Protein AF-A0A2Z6MV33-F1 (afdb_monomer_lite)

Radius of gyration: 17.67 Å; chains: 1; bounding box: 41×34×66 Å

Secondary structure (DSSP, 8-state):
----------PPPEEEEEEE---HHHHHHHHHHHHS-TTTEEEEEEEE---SSS-HHHHHHHHHHHHHHTT-TT-EEEE--S--B-TTSPBPTT---S--GGGS-SS---SEEEE---TT---

InterPro domains:
  IPR001910 Inosine/uridine-preferring nucleoside hydrolase domain [PF01156] (16-83)
  IPR036452 Ribonucleoside hydrolase-like [G3DSA:3.90.245.10] (5-121)
  IPR036452 Ribonucleoside hydrolase-like [SSF53590] (13-93)

Organism: Trifolium subterraneum (NCBI:txid3900)

Structure (mmCIF, N/CA/C/O backbone):
data_AF-A0A2Z6MV33-F1
#
_entry.id   AF-A0A2Z6MV33-F1
#
loop_
_atom_site.group_PDB
_atom_site.id
_atom_site.type_symbol
_atom_site.label_atom_id
_atom_site.label_alt_id
_atom_site.label_comp_id
_atom_site.label_asym_id
_atom_site.label_entity_id
_atom_site.label_seq_id
_atom_site.pdbx_PDB_ins_code
_atom_site.Cartn_x
_atom_site.Cartn_y
_atom_site.Cartn_z
_atom_site.occupancy
_atom_site.B_iso_or_equiv
_atom_site.auth_seq_id
_atom_site.auth_comp_id
_atom_site.auth_asym_id
_atom_site.auth_atom_id
_atom_site.pdbx_PDB_model_num
ATOM 1 N N . ILE A 1 1 ? -18.953 24.346 41.418 1.00 45.28 1 ILE A N 1
ATOM 2 C CA . ILE A 1 1 ? -18.436 23.346 40.454 1.00 45.28 1 ILE A CA 1
ATOM 3 C C . ILE A 1 1 ? -19.140 23.638 39.135 1.00 45.28 1 ILE A C 1
ATOM 5 O O . ILE A 1 1 ? -20.338 23.411 39.050 1.00 45.28 1 ILE A O 1
ATOM 9 N N . PHE A 1 2 ? -18.466 24.305 38.195 1.00 45.34 2 PHE A N 1
ATOM 10 C CA . PHE A 1 2 ? -19.064 24.703 36.915 1.00 45.34 2 PHE A CA 1
ATOM 11 C C . PHE A 1 2 ? -19.125 23.491 35.979 1.00 45.34 2 PHE A C 1
ATOM 13 O O . PHE A 1 2 ? -18.093 22.913 35.651 1.00 45.34 2 PHE A O 1
ATOM 20 N N . GLY A 1 3 ? -20.340 23.106 35.583 1.00 57.22 3 GLY A N 1
ATOM 21 C CA . GLY A 1 3 ? -20.595 22.093 34.566 1.00 57.22 3 GLY A CA 1
ATOM 22 C C . GLY A 1 3 ? -20.437 22.695 33.176 1.00 57.22 3 GLY A C 1
ATOM 23 O O . GLY A 1 3 ? -21.333 23.377 32.687 1.00 57.22 3 GLY A O 1
ATOM 24 N N . VAL A 1 4 ? -19.291 22.450 32.547 1.00 54.84 4 VAL A N 1
ATOM 25 C CA . VAL A 1 4 ? -19.104 22.686 31.113 1.00 54.84 4 VAL A CA 1
ATOM 26 C C . VAL A 1 4 ? -19.517 21.403 30.394 1.00 54.84 4 VAL A C 1
ATOM 28 O O . VAL A 1 4 ? -18.874 20.370 30.567 1.00 54.84 4 VAL A O 1
ATOM 31 N N . SER A 1 5 ? -20.596 21.449 29.606 1.00 60.69 5 SER A N 1
ATOM 32 C CA . SER A 1 5 ? -20.890 20.391 28.631 1.00 60.69 5 SER A CA 1
ATOM 33 C C . SER A 1 5 ? -19.919 20.538 27.466 1.00 60.69 5 SER A C 1
ATOM 35 O O . SER A 1 5 ? -20.097 21.398 26.604 1.00 60.69 5 SER A O 1
ATOM 37 N N . LEU A 1 6 ? -18.862 19.730 27.470 1.00 59.69 6 LEU A N 1
ATOM 38 C CA . LEU A 1 6 ? -17.984 19.585 26.318 1.00 59.69 6 LEU A CA 1
ATOM 39 C C . LEU A 1 6 ? -18.736 18.766 25.267 1.00 59.69 6 LEU A C 1
ATOM 41 O O . LEU A 1 6 ? -18.927 17.564 25.433 1.00 59.69 6 LEU A O 1
ATOM 45 N N . ASN A 1 7 ? -19.167 19.418 24.187 1.00 58.72 7 ASN A N 1
ATOM 46 C CA . ASN A 1 7 ? -19.541 18.715 22.965 1.00 58.72 7 ASN A CA 1
ATOM 47 C C . ASN A 1 7 ? -18.255 18.138 22.369 1.00 58.72 7 ASN A C 1
ATOM 49 O O . ASN A 1 7 ? -17.579 18.790 21.574 1.00 58.72 7 ASN A O 1
ATOM 53 N N . ILE A 1 8 ? -17.883 16.940 22.812 1.00 59.94 8 ILE A N 1
ATOM 54 C CA . ILE A 1 8 ? -16.828 16.163 22.173 1.00 59.94 8 ILE A CA 1
ATOM 55 C C . ILE A 1 8 ? -17.429 15.688 20.852 1.00 59.94 8 ILE A C 1
ATOM 57 O O . ILE A 1 8 ? -18.147 14.693 20.802 1.00 59.94 8 ILE A O 1
ATOM 61 N N . VAL A 1 9 ? -17.203 16.454 19.786 1.00 60.53 9 VAL A N 1
ATOM 62 C CA . VAL A 1 9 ? -17.389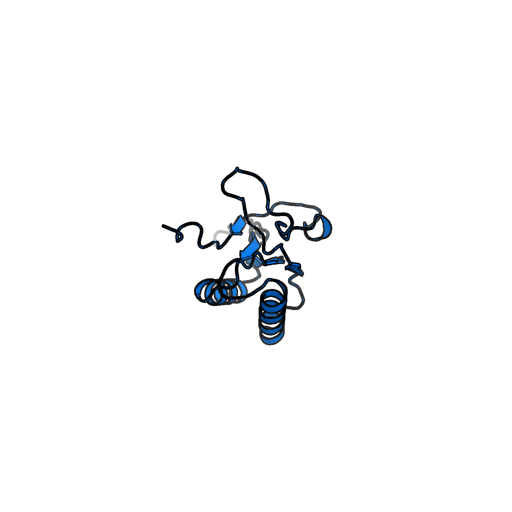 15.935 18.434 1.00 60.53 9 VAL A CA 1
ATOM 63 C C . VAL A 1 9 ? -16.290 14.902 18.257 1.00 60.53 9 VAL A C 1
ATOM 65 O O . VAL A 1 9 ? -15.120 15.255 18.129 1.00 60.53 9 VAL A O 1
ATOM 68 N N . GLU A 1 10 ? -16.657 13.628 18.328 1.00 61.75 10 GLU A N 1
ATOM 69 C CA . GLU A 1 10 ? -15.754 12.538 17.991 1.00 61.75 10 GLU A CA 1
ATOM 70 C C . GLU A 1 10 ? -15.416 12.679 16.500 1.00 61.75 10 GLU A C 1
ATOM 72 O O . GLU 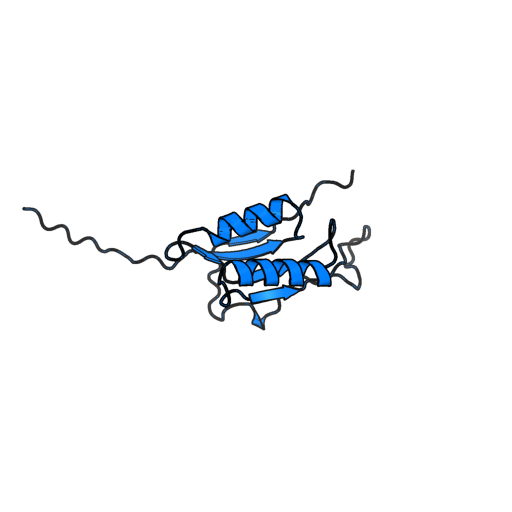A 1 10 ? -16.228 12.401 15.615 1.00 61.75 10 GLU A O 1
ATOM 77 N N . GLY A 1 11 ? -14.251 13.268 16.222 1.00 69.06 11 GLY A N 1
ATOM 78 C CA . GLY A 1 11 ? -13.778 13.488 14.865 1.00 69.06 11 GLY A CA 1
ATOM 79 C C . GLY A 1 11 ? -13.546 12.143 14.191 1.00 69.06 11 GLY A C 1
ATOM 80 O O . GLY A 1 11 ? -12.894 11.265 14.750 1.00 69.06 11 GLY A O 1
ATOM 81 N N . LYS A 1 12 ? -14.081 11.967 12.981 1.00 80.44 12 LYS A N 1
ATOM 82 C CA . LYS A 1 12 ? -13.788 10.780 12.175 1.00 80.44 12 LYS A CA 1
ATOM 83 C C . LYS A 1 12 ? -12.275 10.721 11.910 1.00 80.44 12 LYS A C 1
ATOM 85 O O . LYS A 1 12 ? -11.716 11.761 11.559 1.00 80.44 12 LYS A O 1
ATOM 90 N N . PRO A 1 13 ? -11.620 9.549 12.019 1.00 85.38 13 PRO A N 1
ATO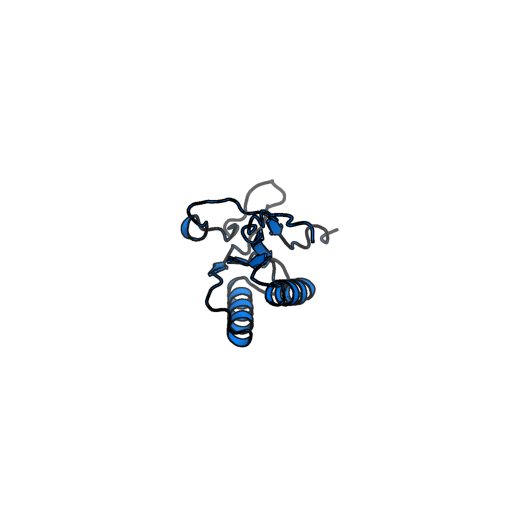M 91 C CA . PRO A 1 13 ? -10.188 9.442 11.772 1.00 85.38 13 PRO A CA 1
ATOM 92 C C . PRO A 1 13 ? -9.822 9.946 10.373 1.00 85.38 13 PRO A C 1
ATOM 94 O O . PRO A 1 13 ? -10.558 9.730 9.401 1.00 85.38 13 PRO A O 1
ATOM 97 N N . SER A 1 14 ? -8.659 10.583 10.276 1.00 87.62 14 SER A N 1
ATOM 98 C CA . SER A 1 14 ? -8.064 11.028 9.020 1.00 87.62 14 SER A CA 1
ATOM 99 C C . SER A 1 14 ? -7.715 9.813 8.176 1.00 87.62 14 SER A C 1
ATOM 101 O O . SER A 1 14 ? -6.904 8.975 8.570 1.00 87.62 14 SER A O 1
ATOM 103 N N . ARG A 1 15 ? -8.362 9.691 7.019 1.00 86.81 15 ARG A N 1
ATOM 104 C CA . ARG A 1 15 ? -8.202 8.541 6.127 1.00 86.81 15 ARG A CA 1
ATOM 105 C C . ARG A 1 15 ? -7.068 8.782 5.145 1.00 86.81 15 ARG A C 1
ATOM 107 O O . ARG A 1 15 ? -7.053 9.818 4.480 1.00 86.81 15 ARG A O 1
ATOM 114 N N . ILE A 1 16 ? -6.163 7.814 5.067 1.00 87.06 16 ILE A N 1
ATOM 115 C CA . ILE A 1 16 ? -4.937 7.863 4.274 1.00 87.06 16 ILE A CA 1
ATOM 116 C C . ILE A 1 16 ? -5.003 6.767 3.215 1.00 87.06 16 ILE A C 1
ATOM 118 O O . ILE A 1 16 ? -5.304 5.610 3.523 1.00 87.06 16 ILE A O 1
ATOM 122 N N . LEU A 1 17 ? -4.700 7.152 1.979 1.00 87.31 17 LEU A N 1
ATOM 123 C CA . LEU A 1 17 ? -4.306 6.245 0.910 1.00 87.31 17 LEU A CA 1
ATOM 124 C C . LEU A 1 17 ? -2.832 6.538 0.616 1.00 87.31 17 LEU A C 1
ATOM 126 O O . LEU A 1 17 ? -2.477 7.695 0.386 1.00 87.31 17 LEU A O 1
ATOM 130 N N . LEU A 1 18 ? -1.990 5.515 0.705 1.00 87.75 18 LEU A N 1
ATOM 131 C CA . LEU A 1 18 ? -0.560 5.616 0.422 1.00 87.75 18 LEU A CA 1
ATOM 132 C C . LEU A 1 18 ? -0.299 5.096 -0.990 1.00 87.75 18 LEU A C 1
ATOM 134 O O . LEU A 1 18 ? -0.781 4.018 -1.313 1.00 87.75 18 LEU A O 1
ATOM 138 N N . ASP A 1 19 ? 0.465 5.827 -1.789 1.00 85.75 19 ASP A N 1
ATOM 139 C CA . ASP A 1 19 ? 1.055 5.365 -3.046 1.00 85.75 19 ASP A CA 1
ATOM 140 C C . ASP A 1 19 ? 2.580 5.398 -2.890 1.00 85.75 19 ASP A C 1
ATOM 142 O O . ASP A 1 19 ? 3.095 6.408 -2.420 1.00 85.75 19 ASP A O 1
ATOM 146 N N . THR A 1 20 ? 3.272 4.301 -3.196 1.00 84.31 20 THR A N 1
ATOM 147 C CA . THR A 1 20 ? 4.683 4.074 -2.814 1.00 84.31 20 THR A CA 1
ATOM 148 C C . THR A 1 20 ? 5.425 3.235 -3.856 1.00 84.31 20 THR A C 1
ATOM 150 O O . THR A 1 20 ? 4.842 2.311 -4.435 1.00 84.31 20 THR A O 1
ATOM 153 N N . ASP A 1 21 ? 6.712 3.510 -4.072 1.00 81.25 21 ASP A N 1
ATOM 154 C CA . ASP A 1 21 ? 7.600 2.706 -4.927 1.00 81.25 21 ASP A CA 1
ATOM 155 C C . ASP A 1 21 ? 8.384 1.633 -4.142 1.00 81.25 21 ASP A C 1
ATOM 157 O O . ASP A 1 21 ? 8.997 0.748 -4.747 1.00 81.25 21 ASP A O 1
ATOM 161 N N . VAL A 1 22 ? 8.211 1.609 -2.813 1.00 84.69 22 VAL A N 1
ATOM 162 C CA . VAL A 1 22 ? 8.730 0.600 -1.871 1.00 84.69 22 VAL A CA 1
ATOM 163 C C . VAL A 1 22 ? 10.257 0.662 -1.748 1.00 84.69 22 VAL A C 1
ATOM 165 O O . VAL A 1 22 ? 10.930 -0.340 -1.488 1.00 84.69 22 VAL A O 1
ATOM 168 N N . ASP A 1 23 ? 10.808 1.866 -1.876 1.00 83.88 23 ASP A N 1
ATOM 169 C CA . ASP A 1 23 ? 12.198 2.146 -1.545 1.00 83.88 23 ASP A CA 1
ATOM 170 C C . ASP A 1 23 ? 12.465 2.091 -0.019 1.00 83.88 23 ASP A C 1
ATOM 172 O O . ASP A 1 23 ? 11.598 1.805 0.818 1.00 83.88 23 ASP A O 1
ATOM 176 N N . THR A 1 24 ? 13.729 2.256 0.382 1.00 82.69 24 THR A N 1
ATOM 177 C CA . THR A 1 24 ? 14.139 2.049 1.786 1.00 82.69 24 THR A CA 1
ATOM 178 C C . THR A 1 24 ? 13.434 3.003 2.754 1.00 82.69 24 THR A C 1
ATOM 180 O O . THR A 1 24 ? 13.076 2.606 3.865 1.00 82.69 24 THR A O 1
ATOM 183 N N . ASP A 1 25 ? 13.251 4.259 2.369 1.00 81.88 25 ASP A N 1
ATOM 184 C CA . ASP A 1 25 ? 12.566 5.280 3.157 1.00 81.88 25 ASP A CA 1
ATOM 185 C C . ASP A 1 25 ? 11.045 5.070 3.194 1.00 81.88 25 ASP A C 1
ATOM 187 O O . ASP A 1 25 ? 10.443 5.213 4.263 1.00 81.88 25 ASP A O 1
ATOM 191 N N . ASP A 1 26 ? 10.447 4.599 2.102 1.00 84.69 26 ASP A N 1
ATOM 192 C CA . ASP A 1 26 ? 9.042 4.187 2.030 1.00 84.69 26 ASP A CA 1
ATOM 193 C C . ASP A 1 26 ? 8.692 3.072 3.011 1.00 84.69 26 ASP A C 1
ATOM 195 O O . ASP A 1 26 ? 7.648 3.103 3.673 1.00 84.69 26 ASP A O 1
ATOM 199 N N . PHE A 1 27 ? 9.595 2.104 3.174 1.00 85.44 27 PHE A N 1
ATOM 200 C CA . PHE A 1 27 ? 9.424 1.041 4.157 1.00 85.44 27 PHE A CA 1
ATOM 201 C C . PHE A 1 27 ? 9.301 1.604 5.585 1.00 85.44 27 PHE A C 1
ATOM 203 O O . PHE A 1 27 ? 8.431 1.186 6.360 1.00 85.44 27 PHE A O 1
ATOM 210 N N . PHE A 1 28 ? 10.124 2.597 5.942 1.00 86.12 28 PHE A N 1
ATOM 211 C CA . PHE A 1 28 ? 10.032 3.266 7.243 1.00 86.12 28 PHE A CA 1
ATOM 212 C C . PHE A 1 28 ? 8.812 4.189 7.350 1.00 86.12 28 PHE A C 1
ATOM 214 O O . PHE A 1 28 ? 8.198 4.253 8.420 1.00 86.12 28 PHE A O 1
ATOM 221 N N . ALA A 1 29 ? 8.420 4.861 6.266 1.00 87.56 29 ALA A N 1
ATOM 222 C CA . ALA A 1 29 ? 7.206 5.671 6.221 1.00 87.56 29 ALA A CA 1
ATOM 223 C C . ALA A 1 29 ? 5.954 4.810 6.451 1.00 87.56 29 ALA A C 1
ATOM 225 O O . ALA A 1 29 ? 5.097 5.156 7.269 1.00 87.56 29 ALA A O 1
ATOM 226 N N . LEU A 1 30 ? 5.882 3.636 5.822 1.00 90.94 30 LEU A N 1
ATOM 227 C CA . LEU A 1 30 ? 4.808 2.677 6.045 1.00 90.94 30 LEU A CA 1
ATOM 228 C C . LEU A 1 30 ? 4.805 2.170 7.492 1.00 90.94 30 LEU A C 1
ATOM 230 O O . LEU A 1 30 ? 3.754 2.166 8.132 1.00 90.94 30 LEU A O 1
ATOM 234 N N . LEU A 1 31 ? 5.962 1.821 8.063 1.00 91.75 31 LEU A N 1
ATOM 235 C CA . LEU A 1 31 ? 6.055 1.455 9.482 1.00 91.75 31 LEU A CA 1
ATOM 236 C C . LEU A 1 31 ? 5.531 2.562 10.406 1.00 91.75 31 LEU A C 1
ATOM 238 O O . LEU A 1 31 ? 4.799 2.269 11.355 1.00 91.75 31 LEU A O 1
ATOM 242 N N . TYR A 1 32 ? 5.870 3.820 10.127 1.00 91.38 32 TYR A N 1
ATOM 243 C CA . TYR A 1 32 ? 5.366 4.965 10.880 1.00 91.38 32 TYR A CA 1
ATOM 244 C C . TYR A 1 32 ? 3.838 5.059 10.794 1.00 91.38 32 TYR A C 1
ATOM 246 O O . TYR A 1 32 ? 3.171 5.094 11.830 1.00 91.38 32 TYR A O 1
ATOM 254 N N . LEU A 1 33 ? 3.270 4.994 9.585 1.00 92.50 33 LEU A N 1
ATOM 255 C CA . LEU A 1 33 ? 1.820 5.021 9.364 1.00 92.50 33 LEU A CA 1
ATOM 256 C C . LEU A 1 33 ? 1.097 3.868 10.072 1.00 92.50 33 LEU A C 1
ATOM 258 O O . LEU A 1 33 ? 0.028 4.067 10.651 1.00 92.50 33 LEU A O 1
ATOM 262 N N . LEU A 1 34 ? 1.684 2.668 10.082 1.00 93.69 34 LEU A N 1
ATOM 263 C CA . LEU A 1 34 ? 1.121 1.496 10.760 1.00 93.69 34 LEU A CA 1
ATOM 264 C C . LEU A 1 34 ? 1.163 1.603 12.292 1.00 93.69 34 LEU A C 1
ATOM 266 O O . LEU A 1 34 ? 0.422 0.884 12.967 1.00 93.69 34 LEU A O 1
ATOM 270 N N . LYS A 1 35 ? 2.011 2.478 12.845 1.00 93.44 35 LYS A N 1
ATOM 271 C CA . LYS A 1 35 ? 2.133 2.731 14.289 1.00 93.44 35 LYS A CA 1
ATOM 272 C C . LYS A 1 35 ? 1.294 3.908 14.787 1.00 93.44 35 LYS A C 1
ATOM 274 O O . LYS A 1 35 ? 1.173 4.061 16.003 1.00 93.44 35 LYS A O 1
ATOM 279 N N . LEU A 1 36 ? 0.713 4.717 13.899 1.00 91.88 36 LEU A N 1
ATOM 280 C CA . LEU A 1 36 ? -0.155 5.828 14.293 1.00 91.88 36 LEU A CA 1
ATOM 281 C C . LEU A 1 36 ? -1.407 5.347 15.041 1.00 91.88 36 LEU A C 1
ATOM 283 O O . LEU A 1 36 ? -1.898 4.231 14.849 1.00 91.88 36 LEU A O 1
ATOM 287 N N . ASN A 1 37 ? -1.944 6.221 15.898 1.00 92.94 37 ASN A N 1
ATOM 288 C CA . ASN A 1 37 ? -3.174 5.948 16.632 1.00 92.94 37 ASN A CA 1
ATOM 289 C C . ASN A 1 37 ? -4.349 5.782 15.656 1.00 92.94 37 ASN A C 1
ATOM 291 O O . ASN A 1 37 ? -4.744 6.728 14.976 1.00 92.94 37 ASN A O 1
ATOM 295 N N . ARG A 1 38 ? -4.944 4.585 15.631 1.00 89.94 38 ARG A N 1
ATOM 296 C CA . ARG A 1 38 ? -6.017 4.223 14.691 1.00 89.94 38 ARG A CA 1
ATOM 297 C C . ARG A 1 38 ? -7.322 4.990 14.912 1.00 89.94 38 ARG A C 1
ATOM 299 O O . ARG A 1 38 ? -8.134 5.073 13.993 1.00 89.94 38 ARG A O 1
ATOM 306 N N . SER A 1 39 ? -7.518 5.557 16.103 1.00 90.12 39 SER A N 1
ATOM 307 C CA . SER A 1 39 ? -8.658 6.436 16.391 1.00 90.12 39 SER A CA 1
ATOM 308 C C . SER A 1 39 ? -8.507 7.822 15.756 1.00 90.12 39 SER A C 1
ATOM 310 O O . SER A 1 39 ? -9.499 8.521 15.583 1.00 90.12 39 SER A O 1
ATOM 312 N N . GLU A 1 40 ? -7.286 8.210 15.379 1.00 89.06 40 GLU A N 1
ATOM 313 C CA . GLU A 1 40 ? -6.971 9.509 14.772 1.00 89.06 40 GLU A CA 1
ATOM 314 C C . GLU A 1 40 ? -6.630 9.383 13.283 1.00 89.06 40 GLU A C 1
ATOM 316 O O . GLU A 1 40 ? -7.020 10.241 12.491 1.00 89.06 40 GLU A O 1
ATOM 321 N N . PHE A 1 41 ? -5.953 8.299 12.885 1.00 89.19 41 PHE A N 1
ATOM 322 C CA . PHE A 1 41 ? -5.494 8.054 11.518 1.00 89.19 41 PHE A CA 1
ATOM 323 C C . PHE A 1 41 ? -5.835 6.641 11.064 1.00 89.19 41 PHE A C 1
ATOM 325 O O . PHE A 1 41 ? -5.518 5.657 11.729 1.00 89.19 41 PHE A O 1
ATOM 332 N N . LYS A 1 42 ? -6.435 6.524 9.882 1.00 90.75 42 LYS A N 1
ATOM 333 C CA . LYS A 1 42 ? -6.787 5.241 9.284 1.00 90.75 42 LYS A CA 1
ATOM 334 C C . LYS A 1 42 ? -6.142 5.112 7.913 1.00 90.75 42 LYS A C 1
ATOM 336 O O . LYS A 1 42 ? -6.602 5.720 6.951 1.00 90.75 42 LYS A O 1
ATOM 341 N N . LEU A 1 43 ? -5.090 4.302 7.835 1.00 91.19 43 LEU A N 1
ATOM 342 C CA . LEU A 1 43 ? -4.564 3.823 6.560 1.00 91.19 43 LEU A CA 1
ATOM 343 C C . LEU A 1 43 ? -5.570 2.825 5.976 1.00 91.19 43 LEU A C 1
ATOM 345 O O . LEU A 1 43 ? -5.810 1.783 6.583 1.00 91.19 43 LEU A O 1
ATOM 349 N N . GLU A 1 44 ? -6.197 3.194 4.862 1.00 89.00 44 GLU A N 1
ATOM 350 C CA . GLU A 1 44 ? -7.259 2.418 4.201 1.00 89.00 44 GLU A CA 1
ATOM 351 C C . GLU A 1 44 ? -6.701 1.533 3.078 1.00 89.00 44 GLU A C 1
ATOM 353 O O . GLU A 1 44 ? -7.252 0.475 2.774 1.00 89.00 44 GLU A O 1
ATOM 358 N N . GLY A 1 45 ? -5.599 1.955 2.460 1.00 89.44 45 GLY A N 1
ATOM 359 C CA . GLY A 1 45 ? -4.981 1.213 1.375 1.00 89.44 45 GLY A CA 1
ATOM 360 C C . GLY A 1 45 ? -3.562 1.666 1.070 1.00 89.44 45 GLY A C 1
ATOM 361 O O . GLY A 1 45 ? -3.154 2.771 1.440 1.00 89.44 45 GLY A O 1
ATOM 362 N N . VAL A 1 46 ? -2.845 0.792 0.373 1.00 89.44 46 VAL A N 1
ATOM 363 C CA . VAL A 1 46 ? -1.520 1.035 -0.194 1.00 89.44 46 VAL A CA 1
ATOM 364 C C . VAL A 1 46 ? -1.582 0.702 -1.680 1.00 89.44 46 VAL A C 1
ATOM 366 O O . VAL A 1 46 ? -2.046 -0.375 -2.047 1.00 89.44 46 VAL A O 1
ATOM 369 N N . THR A 1 47 ? -1.134 1.597 -2.545 1.00 86.38 47 THR A N 1
ATOM 370 C CA . THR A 1 47 ? -0.872 1.315 -3.953 1.00 86.38 47 THR A CA 1
ATOM 371 C C . THR A 1 47 ? 0.628 1.305 -4.186 1.00 86.38 47 THR A C 1
ATOM 373 O O . THR A 1 47 ? 1.367 2.069 -3.577 1.00 86.38 47 THR A O 1
ATOM 376 N N . VAL A 1 48 ? 1.075 0.367 -5.012 1.00 84.50 48 VAL A N 1
ATOM 377 C CA . VAL A 1 48 ? 2.488 0.176 -5.322 1.00 84.50 48 VAL A CA 1
ATOM 378 C C . VAL A 1 48 ? 2.743 0.626 -6.749 1.00 84.50 48 VAL A C 1
ATOM 380 O O . VAL A 1 48 ? 2.144 0.072 -7.668 1.00 84.50 48 VAL A O 1
ATOM 383 N N . ASN A 1 49 ? 3.645 1.579 -6.946 1.00 77.31 49 ASN A N 1
ATOM 384 C CA . ASN A 1 49 ? 4.051 2.095 -8.254 1.00 77.31 49 ASN A CA 1
ATOM 385 C C . ASN A 1 49 ? 5.565 1.911 -8.489 1.00 77.31 49 ASN A C 1
ATOM 387 O O . ASN A 1 49 ? 6.232 2.782 -9.042 1.00 77.31 49 ASN A O 1
ATOM 391 N N . ALA A 1 50 ? 6.092 0.761 -8.056 1.00 64.56 50 ALA A N 1
ATOM 392 C CA . ALA A 1 50 ? 7.518 0.449 -8.040 1.00 64.56 50 ALA A CA 1
ATOM 393 C C . ALA A 1 50 ? 8.215 0.788 -9.370 1.00 64.56 50 ALA A C 1
ATOM 395 O O . ALA A 1 50 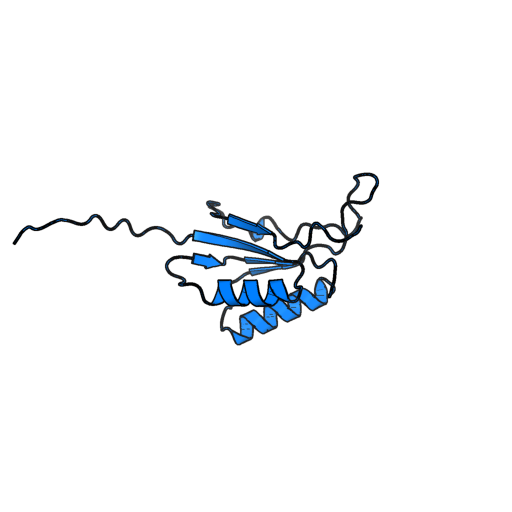? 7.937 0.186 -10.410 1.00 64.56 50 ALA A O 1
ATOM 396 N N . ASN A 1 51 ? 9.121 1.765 -9.317 1.00 65.06 51 ASN A N 1
ATOM 397 C CA . ASN A 1 51 ? 9.858 2.282 -10.472 1.00 65.06 51 ASN A CA 1
ATOM 398 C C . ASN A 1 51 ? 11.392 2.247 -10.270 1.00 65.06 51 ASN A C 1
ATOM 400 O O . ASN A 1 51 ? 12.139 2.736 -11.125 1.00 65.06 51 ASN A O 1
ATOM 404 N N . ALA A 1 52 ? 11.857 1.638 -9.170 1.00 67.19 52 ALA A N 1
ATOM 405 C CA . ALA A 1 52 ? 13.245 1.690 -8.716 1.00 67.19 52 ALA A CA 1
ATOM 406 C C . ALA A 1 52 ? 13.759 0.352 -8.134 1.00 67.19 52 ALA A C 1
ATOM 408 O O . ALA A 1 52 ? 14.103 -0.553 -8.898 1.00 67.19 52 ALA A O 1
ATOM 409 N N . TRP A 1 53 ? 13.882 0.220 -6.803 1.00 70.81 53 TRP A N 1
ATOM 410 C CA . TRP A 1 53 ? 14.626 -0.863 -6.130 1.00 70.81 53 TRP A CA 1
ATOM 411 C C . TRP A 1 53 ? 14.024 -2.266 -6.310 1.00 70.81 53 TRP A C 1
ATOM 413 O O . TRP A 1 53 ? 14.712 -3.281 -6.167 1.00 70.81 53 TRP A O 1
ATOM 423 N N . THR A 1 54 ? 12.742 -2.338 -6.651 1.00 74.75 54 THR A N 1
ATOM 424 C CA . THR A 1 54 ? 11.984 -3.577 -6.809 1.00 74.75 54 THR A CA 1
ATOM 425 C C . THR A 1 54 ? 10.981 -3.448 -7.956 1.00 74.75 54 THR A C 1
ATOM 427 O O . THR A 1 54 ? 10.743 -2.360 -8.473 1.00 74.75 54 THR A O 1
ATOM 430 N N . ASN A 1 55 ? 10.407 -4.573 -8.377 1.00 79.75 55 ASN A N 1
ATOM 431 C CA . ASN A 1 55 ? 9.330 -4.607 -9.363 1.00 79.75 55 ASN A CA 1
ATOM 432 C C . ASN A 1 55 ? 7.974 -4.700 -8.644 1.00 79.75 55 ASN A C 1
ATOM 434 O O . ASN A 1 55 ? 7.908 -5.105 -7.479 1.00 79.75 55 ASN A O 1
ATOM 438 N N . ALA A 1 56 ? 6.883 -4.349 -9.316 1.00 77.44 56 ALA A N 1
ATOM 439 C CA . ALA A 1 56 ? 5.569 -4.225 -8.694 1.00 77.44 56 ALA A CA 1
ATOM 440 C C . ALA A 1 56 ? 5.083 -5.561 -8.103 1.00 77.44 56 ALA A C 1
ATOM 442 O O . ALA A 1 56 ? 4.482 -5.591 -7.030 1.00 77.44 56 ALA A O 1
ATOM 443 N N . GLY A 1 57 ? 5.397 -6.687 -8.753 1.00 79.44 57 GLY A N 1
ATOM 444 C CA . GLY A 1 57 ? 5.051 -8.020 -8.255 1.00 79.44 57 GLY A CA 1
ATOM 445 C C . GLY A 1 57 ? 5.760 -8.388 -6.945 1.00 79.44 57 GLY A C 1
ATOM 446 O O . GLY A 1 57 ? 5.136 -8.922 -6.028 1.00 79.44 57 GLY A O 1
ATOM 447 N N . HIS A 1 58 ? 7.055 -8.093 -6.832 1.00 85.75 58 HIS A N 1
ATOM 448 C CA . HIS A 1 58 ? 7.838 -8.350 -5.622 1.00 85.75 58 HIS A CA 1
ATOM 449 C C . HIS A 1 58 ? 7.521 -7.356 -4.508 1.00 85.75 58 HIS A C 1
ATOM 451 O O . HIS A 1 58 ? 7.349 -7.771 -3.362 1.00 85.75 58 HIS A O 1
ATOM 457 N N . ALA A 1 59 ? 7.384 -6.076 -4.848 1.00 86.44 59 ALA A N 1
ATOM 458 C CA . ALA A 1 59 ? 7.007 -5.011 -3.929 1.00 86.44 59 ALA A CA 1
ATOM 459 C C . ALA A 1 59 ? 5.694 -5.327 -3.202 1.00 86.44 59 ALA A C 1
ATOM 461 O O . ALA A 1 59 ? 5.606 -5.242 -1.981 1.00 86.44 59 ALA A O 1
ATOM 462 N N . VAL A 1 60 ? 4.684 -5.804 -3.926 1.00 88.50 60 VAL A N 1
ATOM 463 C CA . VAL A 1 60 ? 3.384 -6.152 -3.335 1.00 88.50 60 VAL A CA 1
ATOM 464 C C . VAL A 1 60 ? 3.497 -7.281 -2.316 1.00 88.50 60 VAL A C 1
ATOM 466 O O . VAL A 1 60 ? 2.872 -7.205 -1.260 1.00 88.50 60 VAL A O 1
ATOM 469 N N . ASN A 1 61 ? 4.325 -8.296 -2.580 1.00 89.62 61 ASN A N 1
ATOM 470 C CA . ASN A 1 61 ? 4.564 -9.366 -1.611 1.00 89.62 61 ASN A CA 1
ATOM 471 C C . ASN A 1 61 ? 5.264 -8.842 -0.351 1.00 89.62 61 ASN A C 1
ATOM 473 O O . ASN A 1 61 ? 4.860 -9.197 0.750 1.00 89.62 61 ASN A O 1
ATOM 477 N N . GLN A 1 62 ? 6.243 -7.944 -0.493 1.00 90.25 62 GLN A N 1
ATOM 478 C CA . GLN A 1 62 ? 6.911 -7.314 0.653 1.00 90.25 62 GLN A CA 1
ATOM 479 C C . GLN A 1 62 ? 5.925 -6.515 1.519 1.00 90.25 62 GLN A C 1
ATOM 481 O O . GLN A 1 62 ? 5.959 -6.614 2.748 1.00 90.25 62 GLN A O 1
ATOM 486 N N . ILE A 1 63 ? 5.012 -5.764 0.891 1.00 92.25 63 ILE A N 1
ATOM 487 C CA . ILE A 1 63 ? 3.955 -5.033 1.602 1.00 92.25 63 ILE A CA 1
ATOM 488 C C . ILE A 1 63 ? 3.016 -6.010 2.315 1.00 92.25 63 ILE A C 1
ATOM 490 O O . ILE A 1 63 ? 2.721 -5.813 3.494 1.00 92.25 63 ILE A O 1
ATOM 494 N N . TYR A 1 64 ? 2.575 -7.084 1.653 1.00 92.69 64 TYR A N 1
ATOM 495 C CA . TYR A 1 64 ? 1.733 -8.098 2.293 1.00 92.69 64 TYR A CA 1
ATOM 496 C C . TYR A 1 64 ? 2.425 -8.786 3.474 1.00 92.69 64 TYR A C 1
ATOM 498 O O . TYR A 1 64 ? 1.792 -8.947 4.518 1.00 92.69 64 TYR A O 1
ATOM 506 N N . ASP A 1 65 ? 3.708 -9.130 3.359 1.00 93.56 65 ASP A N 1
ATOM 507 C CA . ASP A 1 65 ? 4.484 -9.720 4.453 1.00 93.56 65 ASP A CA 1
ATOM 508 C C . ASP A 1 65 ? 4.573 -8.760 5.645 1.00 93.56 65 ASP A C 1
ATOM 510 O O . ASP A 1 65 ? 4.366 -9.162 6.793 1.00 93.56 65 ASP A O 1
ATOM 514 N N . LEU A 1 66 ? 4.819 -7.470 5.394 1.00 93.62 66 LEU A N 1
ATOM 515 C CA . LEU A 1 66 ? 4.855 -6.454 6.444 1.00 93.62 66 LEU A CA 1
ATOM 516 C C . LEU A 1 66 ? 3.498 -6.297 7.135 1.00 93.62 66 LEU A C 1
ATOM 518 O O . LEU A 1 66 ? 3.425 -6.300 8.366 1.00 93.62 66 LEU A O 1
ATOM 522 N N . LEU A 1 67 ? 2.421 -6.172 6.358 1.00 94.94 67 LEU A N 1
ATOM 523 C CA . LEU A 1 67 ? 1.063 -6.061 6.887 1.00 94.94 67 LEU A CA 1
ATOM 524 C C . LEU A 1 67 ? 0.686 -7.297 7.710 1.00 94.94 67 LEU A C 1
ATOM 526 O O . LEU A 1 67 ? 0.137 -7.158 8.805 1.00 94.94 67 LEU A O 1
ATOM 530 N N . TYR A 1 68 ? 1.053 -8.490 7.239 1.00 94.75 68 TYR A N 1
ATOM 531 C CA . TYR A 1 68 ? 0.864 -9.745 7.959 1.00 94.75 68 TYR A CA 1
ATOM 532 C C . TYR A 1 68 ? 1.627 -9.763 9.290 1.00 94.75 68 TYR A C 1
ATOM 534 O O . TYR A 1 68 ? 1.030 -10.019 10.337 1.00 94.75 68 TYR A O 1
ATOM 542 N N . MET A 1 69 ? 2.918 -9.411 9.287 1.00 95.06 69 MET A N 1
ATOM 543 C CA . MET A 1 69 ? 3.736 -9.327 10.508 1.00 95.06 69 MET A CA 1
ATOM 544 C C . MET A 1 69 ? 3.203 -8.296 11.511 1.00 95.06 69 MET A C 1
ATOM 546 O O . MET A 1 69 ? 3.395 -8.439 12.718 1.00 95.06 69 MET A O 1
ATOM 550 N N . MET A 1 70 ? 2.513 -7.268 11.021 1.00 95.19 70 MET A N 1
ATOM 551 C CA . MET A 1 70 ? 1.914 -6.206 11.828 1.00 95.19 70 MET A CA 1
ATOM 552 C C . MET A 1 70 ? 0.458 -6.486 12.229 1.00 95.19 70 MET A C 1
ATOM 554 O O . MET A 1 70 ? -0.144 -5.658 12.916 1.00 95.19 70 MET A O 1
ATOM 558 N N . GLY A 1 71 ? -0.112 -7.628 11.829 1.00 95.19 71 GLY A N 1
ATOM 559 C CA . GLY A 1 71 ? -1.499 -7.995 12.124 1.00 95.19 71 GLY A CA 1
ATOM 560 C C . GLY A 1 71 ? -2.524 -7.046 11.493 1.00 95.19 71 GLY A C 1
ATOM 561 O O . GLY A 1 71 ? -3.506 -6.684 12.140 1.00 95.19 71 GLY A O 1
ATOM 562 N N . ARG A 1 72 ? -2.263 -6.580 10.266 1.00 94.50 72 ARG A N 1
ATOM 563 C CA . ARG A 1 72 ? -3.091 -5.614 9.528 1.00 94.50 72 ARG A CA 1
ATOM 564 C C . ARG A 1 72 ? -3.684 -6.238 8.268 1.00 94.50 72 ARG A C 1
ATOM 566 O O . ARG A 1 72 ? -3.224 -5.994 7.160 1.00 94.50 72 ARG A O 1
ATOM 573 N N . ASP A 1 73 ? -4.733 -7.025 8.453 1.00 92.44 73 ASP A N 1
ATOM 574 C CA . ASP A 1 73 ? -5.536 -7.633 7.385 1.00 92.44 73 ASP A CA 1
ATOM 575 C C . ASP A 1 73 ? -6.636 -6.702 6.832 1.00 92.44 73 ASP A C 1
ATOM 577 O O . ASP A 1 73 ? -7.306 -7.032 5.855 1.00 92.44 73 ASP A O 1
ATOM 581 N N . ASP A 1 74 ? -6.809 -5.520 7.430 1.00 90.88 74 ASP A N 1
ATOM 582 C CA . ASP A 1 74 ? -7.822 -4.522 7.078 1.00 90.88 74 ASP A CA 1
ATOM 583 C C . ASP A 1 74 ? -7.388 -3.528 5.985 1.00 90.88 74 ASP A C 1
ATOM 585 O O . ASP A 1 74 ? -8.192 -2.687 5.583 1.00 90.88 74 ASP A O 1
ATOM 589 N N . ILE A 1 75 ? -6.136 -3.593 5.520 1.00 91.88 75 ILE A N 1
ATOM 590 C CA . ILE A 1 75 ? -5.575 -2.678 4.515 1.00 91.88 75 ILE A CA 1
ATOM 591 C C . ILE A 1 75 ? -5.563 -3.360 3.147 1.00 91.88 75 ILE A C 1
ATOM 593 O O . ILE A 1 75 ? -4.945 -4.409 2.966 1.00 91.88 75 ILE A O 1
ATOM 597 N N . ALA A 1 76 ? -6.198 -2.734 2.156 1.00 89.94 76 ALA A N 1
ATOM 598 C CA . ALA A 1 76 ? -6.118 -3.198 0.775 1.00 89.94 76 ALA A CA 1
ATOM 599 C C . ALA A 1 76 ? -4.775 -2.805 0.138 1.00 89.94 76 ALA A C 1
ATOM 601 O O . ALA A 1 76 ? -4.342 -1.662 0.269 1.00 89.94 76 ALA A O 1
ATOM 602 N N . VAL A 1 77 ? -4.150 -3.724 -0.603 1.00 89.31 77 VAL A N 1
ATOM 603 C CA . VAL A 1 77 ? -2.942 -3.441 -1.395 1.00 89.31 77 VAL A CA 1
ATOM 604 C C . VAL A 1 77 ? -3.277 -3.539 -2.880 1.00 89.31 77 VAL A C 1
ATOM 606 O O . VAL A 1 77 ? -3.830 -4.539 -3.341 1.00 89.31 77 VAL A O 1
ATOM 609 N N . GLY A 1 78 ? -2.982 -2.478 -3.625 1.00 85.12 78 GLY A N 1
ATOM 610 C CA . GLY A 1 78 ? -3.152 -2.390 -5.069 1.00 85.12 78 GLY A CA 1
ATOM 611 C C . GLY A 1 78 ? -1.807 -2.406 -5.785 1.00 85.12 78 GLY A C 1
ATOM 612 O O . GLY A 1 78 ? -0.863 -1.747 -5.363 1.00 85.12 78 GLY A O 1
ATOM 613 N N . VAL A 1 79 ? -1.733 -3.132 -6.898 1.00 82.75 79 VAL A N 1
ATOM 614 C CA . VAL A 1 79 ? -0.549 -3.158 -7.767 1.00 82.75 79 VAL A CA 1
ATOM 615 C C . VAL A 1 79 ? -0.761 -2.172 -8.908 1.00 82.75 79 VAL A C 1
ATOM 617 O O . VAL A 1 79 ? -1.712 -2.315 -9.688 1.00 82.75 79 VAL A O 1
ATOM 620 N N . GLY A 1 80 ? 0.086 -1.153 -8.968 1.00 76.38 80 GLY A N 1
ATOM 621 C CA . GLY A 1 80 ? 0.246 -0.263 -10.107 1.00 76.38 80 GLY A CA 1
ATOM 622 C C . GLY A 1 80 ? 1.099 -0.891 -11.200 1.00 76.38 80 GLY A C 1
ATOM 623 O O . GLY A 1 80 ? 1.397 -2.081 -11.191 1.00 76.38 80 GLY A O 1
ATOM 624 N N . GLY A 1 81 ? 1.404 -0.094 -12.207 1.00 71.69 81 GLY A N 1
ATOM 625 C CA . GLY A 1 81 ? 2.211 -0.494 -13.344 1.00 71.69 81 GLY A CA 1
ATOM 626 C C . GLY A 1 81 ? 3.653 -0.036 -13.174 1.00 71.69 81 GLY A C 1
ATOM 627 O O . GLY A 1 81 ? 3.904 0.945 -12.483 1.00 71.69 81 GLY A O 1
ATOM 628 N N . GLU A 1 82 ? 4.583 -0.741 -13.810 1.00 70.75 82 GLU A N 1
ATOM 629 C CA . GLU A 1 82 ? 6.027 -0.459 -13.744 1.00 70.75 82 GLU A CA 1
ATOM 630 C C . GLU A 1 82 ? 6.468 0.613 -14.761 1.00 70.75 82 GLU A C 1
ATOM 632 O O . GLU A 1 82 ? 7.625 1.027 -14.788 1.00 70.75 82 GLU A O 1
ATOM 637 N N . GLY A 1 83 ? 5.549 1.071 -15.616 1.00 69.06 83 GLY A N 1
ATOM 638 C CA . GLY A 1 83 ? 5.819 2.062 -16.653 1.00 69.06 83 GLY A CA 1
ATOM 639 C C . GLY A 1 83 ? 5.610 3.509 -16.196 1.00 69.06 83 GLY A C 1
ATOM 640 O O . GLY A 1 83 ? 4.723 3.811 -15.398 1.00 69.06 83 GLY A O 1
ATOM 641 N N . GLY A 1 84 ? 6.351 4.445 -16.789 1.00 72.06 84 GLY A N 1
ATOM 642 C 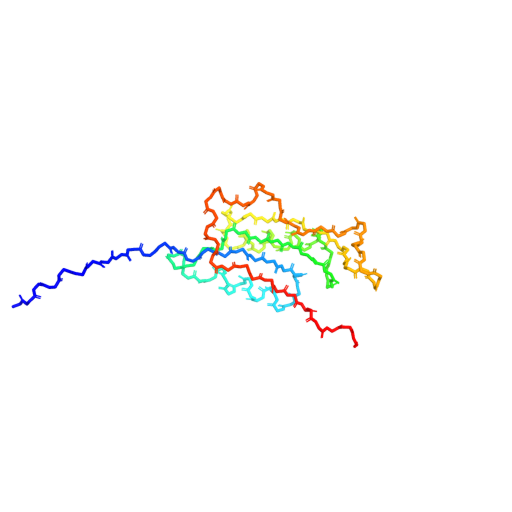CA . GLY A 1 84 ? 6.285 5.876 -16.467 1.00 72.06 84 GLY A CA 1
ATOM 643 C C . GLY A 1 84 ? 5.718 6.762 -17.582 1.00 72.06 84 GLY A C 1
ATOM 644 O O . GLY A 1 84 ? 5.207 6.303 -18.601 1.00 72.06 84 GLY A O 1
ATOM 645 N N . ILE A 1 85 ? 5.845 8.077 -17.411 1.00 74.75 85 ILE A N 1
ATOM 646 C CA . ILE A 1 85 ? 5.600 9.027 -18.501 1.00 74.75 85 ILE A CA 1
ATOM 647 C C . ILE A 1 85 ? 6.855 9.060 -19.378 1.00 74.75 85 ILE A C 1
ATOM 649 O O . ILE A 1 85 ? 7.935 9.439 -18.927 1.00 74.75 85 ILE A O 1
ATOM 653 N N . LEU A 1 86 ? 6.714 8.660 -20.638 1.00 78.00 86 LEU A N 1
ATOM 654 C CA . LEU A 1 86 ? 7.783 8.698 -21.628 1.00 78.00 86 LEU A CA 1
ATOM 655 C C . LEU A 1 86 ? 8.211 10.152 -21.912 1.00 78.00 86 LEU A C 1
ATOM 657 O O . LEU A 1 86 ? 7.385 11.064 -21.816 1.00 78.00 86 LEU A O 1
ATOM 661 N N . PRO A 1 87 ? 9.449 10.399 -22.388 1.00 77.25 87 PRO A N 1
ATOM 662 C CA . PRO A 1 87 ? 9.935 11.753 -22.697 1.00 77.25 87 PRO A CA 1
ATOM 663 C C . PRO A 1 87 ? 9.086 12.525 -23.720 1.00 77.25 87 PRO A C 1
ATOM 665 O O . PRO A 1 87 ? 9.150 13.747 -23.802 1.00 77.25 87 PRO A O 1
ATOM 668 N N . ASN A 1 88 ? 8.279 11.816 -24.513 1.00 85.62 88 ASN A N 1
ATOM 669 C CA . ASN A 1 88 ? 7.342 12.394 -25.476 1.00 85.62 88 ASN A CA 1
ATOM 670 C C . ASN A 1 88 ? 5.952 12.708 -24.874 1.00 85.62 88 ASN A C 1
ATOM 672 O O . ASN A 1 88 ? 5.016 12.986 -25.624 1.00 85.62 88 ASN A O 1
ATOM 676 N N . GLY A 1 89 ? 5.804 12.630 -23.547 1.00 79.12 89 GLY A N 1
ATOM 677 C CA . GLY A 1 89 ? 4.573 12.926 -22.810 1.00 79.12 89 GLY A CA 1
ATOM 678 C C . GLY A 1 89 ? 3.500 11.838 -22.882 1.00 79.12 89 GLY A C 1
ATOM 679 O O . GLY A 1 89 ? 2.375 12.064 -22.438 1.00 79.12 89 GLY A O 1
ATOM 680 N N . ARG A 1 90 ? 3.802 10.670 -23.459 1.00 81.38 90 ARG A N 1
ATOM 681 C CA . ARG A 1 90 ? 2.873 9.532 -23.503 1.00 81.38 90 ARG A CA 1
ATOM 682 C C . ARG A 1 90 ? 3.091 8.623 -22.302 1.00 81.38 90 ARG A C 1
ATOM 684 O O . ARG A 1 90 ? 4.203 8.518 -21.804 1.00 81.38 90 ARG A O 1
ATOM 691 N N . LEU A 1 91 ? 2.036 7.942 -21.874 1.00 74.12 91 LEU A N 1
ATOM 692 C CA . LEU A 1 91 ? 2.160 6.862 -20.900 1.00 74.12 91 LEU A CA 1
ATOM 693 C C . LEU A 1 91 ? 2.861 5.667 -21.552 1.00 74.12 91 LEU A C 1
ATOM 695 O O . LEU A 1 91 ? 2.590 5.360 -22.721 1.00 74.12 91 LEU A O 1
ATOM 699 N N . ASP A 1 92 ? 3.744 5.019 -20.802 1.00 75.00 92 ASP A N 1
ATOM 700 C CA . ASP A 1 92 ? 4.243 3.693 -21.135 1.00 75.00 92 ASP A CA 1
ATOM 701 C C . ASP A 1 92 ? 3.061 2.702 -21.180 1.00 75.00 92 ASP A C 1
ATOM 703 O O . ASP A 1 92 ? 2.040 2.887 -20.509 1.00 75.00 92 ASP A O 1
ATOM 707 N N . VAL A 1 93 ? 3.173 1.657 -22.001 1.00 72.31 93 VAL A N 1
ATOM 708 C CA . VAL A 1 93 ? 2.168 0.586 -22.084 1.00 72.31 93 VAL A CA 1
ATOM 709 C C . VAL A 1 93 ? 1.984 -0.123 -20.744 1.00 72.31 93 VAL A C 1
ATOM 711 O O . VAL A 1 93 ? 0.888 -0.609 -20.467 1.00 72.31 93 VAL A O 1
ATOM 714 N N . ASP A 1 94 ? 3.021 -0.101 -19.908 1.00 69.06 94 ASP A N 1
ATOM 715 C CA . ASP A 1 94 ? 3.012 -0.679 -18.572 1.00 69.06 94 ASP A CA 1
ATOM 716 C C . ASP A 1 94 ? 2.658 0.345 -17.481 1.00 69.06 94 ASP A C 1
ATOM 718 O O . ASP A 1 94 ? 2.681 0.002 -16.302 1.00 69.06 94 ASP A O 1
ATOM 722 N N . THR A 1 95 ? 2.309 1.597 -17.816 1.00 65.94 95 THR A N 1
ATOM 723 C CA . THR A 1 95 ? 1.867 2.580 -16.813 1.00 65.94 95 THR A CA 1
ATOM 724 C C . THR A 1 95 ? 0.463 2.258 -16.307 1.00 65.94 95 THR A C 1
ATOM 726 O O . THR A 1 95 ? -0.512 2.253 -17.061 1.00 65.94 95 THR A O 1
ATOM 729 N N . ASN A 1 96 ? 0.324 2.077 -14.993 1.00 63.81 96 ASN A N 1
ATOM 730 C CA . ASN A 1 96 ? -0.968 1.943 -14.325 1.00 63.81 96 ASN A CA 1
ATOM 731 C C . ASN A 1 96 ? -0.890 2.550 -12.915 1.00 63.81 96 ASN A C 1
ATOM 733 O O . ASN A 1 96 ? 0.062 2.313 -12.186 1.00 63.81 96 ASN A O 1
ATOM 737 N N . LEU A 1 97 ? -1.894 3.324 -12.506 1.00 58.12 97 LEU A N 1
ATOM 738 C CA . LEU A 1 97 ? -1.845 4.101 -11.258 1.00 58.12 97 LEU A CA 1
ATOM 739 C C . LEU A 1 97 ? -2.245 3.309 -10.003 1.00 58.12 97 LEU A C 1
ATOM 741 O O . LEU A 1 97 ? -2.525 3.917 -8.982 1.00 58.12 97 LEU A O 1
ATOM 745 N N . GLY A 1 98 ? -2.354 1.977 -10.058 1.00 58.19 98 GLY A N 1
ATOM 746 C CA . GLY A 1 98 ? -2.652 1.110 -8.898 1.00 58.19 98 GLY A CA 1
ATOM 747 C C . GLY A 1 98 ? -4.033 1.299 -8.242 1.00 58.19 98 GLY A C 1
ATOM 748 O O . GLY A 1 98 ? -4.541 0.398 -7.573 1.00 58.19 98 GLY A O 1
ATOM 749 N N . ILE A 1 99 ? -4.706 2.423 -8.491 1.00 59.59 99 ILE A N 1
ATOM 750 C CA . ILE A 1 99 ? -5.997 2.799 -7.929 1.00 59.59 99 ILE A CA 1
ATOM 751 C C . ILE A 1 99 ? -7.105 2.218 -8.812 1.00 59.59 99 ILE A C 1
ATOM 753 O O . ILE A 1 99 ? -7.563 2.820 -9.786 1.00 59.59 99 ILE A O 1
ATOM 757 N N . ARG A 1 100 ? -7.597 1.025 -8.464 1.00 54.19 100 ARG A N 1
ATOM 758 C CA . ARG A 1 100 ? -8.883 0.547 -8.997 1.00 54.19 100 ARG A CA 1
ATOM 759 C C . ARG A 1 100 ? -10.015 1.288 -8.297 1.00 54.19 100 ARG A C 1
ATOM 761 O O . ARG A 1 100 ? -10.026 1.399 -7.078 1.00 54.19 100 ARG A O 1
ATOM 768 N N . LYS A 1 101 ? -11.045 1.688 -9.050 1.00 47.66 101 LYS A N 1
ATOM 769 C CA . LYS A 1 101 ? -12.278 2.293 -8.506 1.00 47.66 101 LYS A CA 1
ATOM 770 C C . LYS A 1 101 ? -12.921 1.458 -7.383 1.00 47.66 101 LYS A C 1
ATOM 772 O O . LYS A 1 101 ? -13.572 2.018 -6.514 1.00 47.66 101 LYS A O 1
ATOM 777 N N . ALA A 1 102 ? -12.715 0.139 -7.385 1.00 51.56 102 ALA A N 1
ATOM 778 C CA . ALA A 1 102 ? -13.168 -0.772 -6.332 1.00 51.56 102 ALA A CA 1
ATOM 779 C C . ALA A 1 102 ? -12.442 -0.595 -4.980 1.00 51.56 102 ALA A C 1
ATOM 781 O O . ALA A 1 102 ? -12.992 -0.988 -3.958 1.00 51.56 102 ALA A O 1
ATOM 782 N N . PHE A 1 103 ? -11.242 -0.002 -4.967 1.00 51.75 103 PHE A N 1
ATOM 783 C CA . PHE A 1 103 ? -10.477 0.316 -3.755 1.00 51.75 103 PHE A CA 1
ATOM 784 C C . PHE A 1 103 ? -10.827 1.688 -3.165 1.00 51.75 103 PHE A C 1
ATOM 786 O O . PHE A 1 103 ? -10.405 2.007 -2.058 1.00 51.75 103 PHE A O 1
ATOM 793 N N . LEU A 1 104 ? -11.618 2.501 -3.874 1.00 54.72 104 LEU A N 1
ATOM 794 C CA . LEU A 1 104 ? -12.118 3.762 -3.342 1.00 54.72 104 LEU A CA 1
ATOM 795 C C . LEU A 1 104 ? -13.356 3.474 -2.474 1.00 54.72 104 LEU A C 1
ATOM 797 O O . LEU A 1 104 ? -14.360 2.985 -3.003 1.00 54.72 104 LEU A O 1
ATOM 801 N N . PRO A 1 105 ? -13.339 3.760 -1.157 1.00 50.94 105 PRO A N 1
ATOM 802 C CA . PRO A 1 105 ? -14.533 3.615 -0.333 1.00 50.94 105 PRO A CA 1
ATOM 803 C C . PRO A 1 105 ? -15.640 4.520 -0.886 1.00 50.94 105 PRO A C 1
ATOM 805 O O . PRO A 1 105 ? -15.383 5.665 -1.253 1.00 50.94 105 PRO A O 1
ATOM 808 N N . GLN A 1 106 ? -16.882 4.024 -0.919 1.00 52.66 106 GLN A N 1
ATOM 809 C CA . GLN A 1 106 ? -18.012 4.666 -1.618 1.00 52.66 106 GLN A CA 1
ATOM 810 C C . GLN A 1 106 ? -18.367 6.093 -1.127 1.00 52.66 106 GLN A C 1
ATOM 812 O O . GLN A 1 106 ? -19.172 6.761 -1.763 1.00 52.66 106 GLN A O 1
ATOM 817 N N . ASN A 1 107 ? -17.731 6.580 -0.050 1.00 50.38 107 ASN A N 1
ATOM 818 C CA . ASN A 1 107 ? -17.911 7.905 0.557 1.00 50.38 107 ASN A CA 1
ATOM 819 C C . ASN A 1 107 ? -16.546 8.603 0.769 1.00 50.38 107 ASN A C 1
ATOM 821 O O . ASN A 1 107 ? -16.015 8.641 1.892 1.00 50.38 107 ASN A O 1
ATOM 825 N N . LEU A 1 108 ? -15.964 9.079 -0.337 1.00 50.47 108 LEU A N 1
ATOM 826 C CA . LEU A 1 108 ? -14.596 9.591 -0.476 1.00 50.47 108 LEU A CA 1
ATOM 827 C C . LEU A 1 108 ? -14.394 10.987 0.155 1.00 50.47 108 LEU A C 1
ATOM 829 O O . LEU A 1 108 ? -14.281 11.975 -0.555 1.00 50.47 108 LEU A O 1
ATOM 833 N N . ASP A 1 109 ? -14.279 11.052 1.481 1.00 56.66 109 ASP A N 1
ATOM 834 C CA . ASP A 1 109 ? -13.499 12.113 2.145 1.00 56.66 109 ASP A CA 1
ATOM 835 C C . ASP A 1 109 ? -12.130 11.514 2.498 1.00 56.66 109 ASP A C 1
ATOM 837 O O . ASP A 1 109 ? -11.911 11.078 3.637 1.00 56.66 109 ASP A O 1
ATOM 841 N N . ILE A 1 110 ? -11.250 11.370 1.497 1.00 56.53 110 ILE A N 1
ATOM 842 C CA . ILE A 1 110 ? -9.834 11.046 1.732 1.00 56.53 110 ILE A CA 1
ATOM 843 C C . ILE A 1 110 ? -9.165 12.333 2.203 1.00 56.53 110 ILE A C 1
ATOM 845 O O . ILE A 1 110 ? -9.188 13.336 1.496 1.00 56.53 110 ILE A O 1
ATOM 849 N N . ALA A 1 111 ? -8.593 12.300 3.404 1.00 50.03 111 ALA A N 1
ATOM 850 C CA . ALA A 1 111 ? -7.945 13.463 3.999 1.00 50.03 111 ALA A CA 1
ATOM 851 C C . ALA A 1 111 ? -6.548 13.711 3.402 1.00 50.03 111 ALA A C 1
ATOM 853 O O . ALA A 1 111 ? -6.086 14.848 3.407 1.00 50.03 111 ALA A O 1
ATOM 854 N N . ALA A 1 112 ? -5.891 12.673 2.867 1.00 55.81 112 ALA A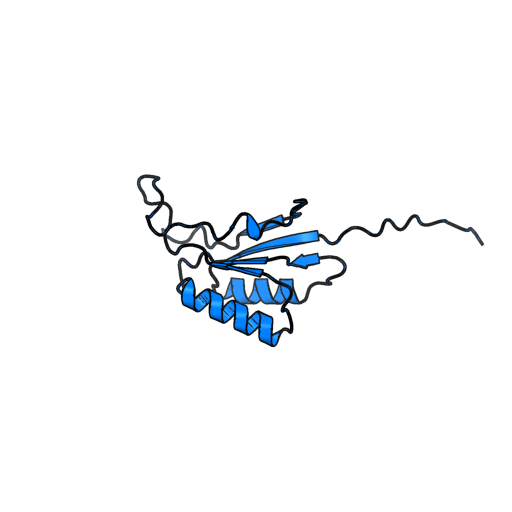 N 1
ATOM 855 C CA . ALA A 1 112 ? -4.626 12.790 2.147 1.00 55.81 112 ALA A CA 1
ATOM 856 C C . ALA A 1 112 ? -4.366 11.571 1.242 1.00 55.81 112 ALA A C 1
ATOM 858 O O . ALA A 1 112 ? -4.510 10.425 1.678 1.00 55.81 112 ALA A O 1
ATOM 859 N N . LEU A 1 113 ? -3.956 11.835 -0.002 1.00 59.66 113 LEU A N 1
ATOM 860 C CA . LEU A 1 113 ? -3.194 10.893 -0.820 1.00 59.66 113 LEU A CA 1
ATOM 861 C C . LEU A 1 113 ? -1.722 11.221 -0.580 1.00 59.66 113 LEU A C 1
ATOM 863 O O . LEU A 1 113 ? -1.280 12.316 -0.930 1.00 59.66 113 LEU A O 1
ATOM 867 N N . ILE A 1 114 ? -0.994 10.315 0.062 1.00 60.12 114 ILE A N 1
ATOM 868 C CA . ILE A 1 114 ? 0.451 10.453 0.229 1.00 60.12 114 ILE A CA 1
ATOM 869 C C . ILE A 1 114 ? 1.064 9.654 -0.910 1.00 60.12 114 ILE A C 1
ATOM 871 O O . ILE A 1 114 ? 1.039 8.432 -0.862 1.00 60.12 114 ILE A O 1
ATOM 875 N N . ALA A 1 115 ? 1.534 10.342 -1.946 1.00 59.66 115 ALA A N 1
ATOM 876 C CA . ALA A 1 115 ? 2.439 9.742 -2.912 1.00 59.66 115 ALA A CA 1
ATOM 877 C C . ALA A 1 115 ? 3.850 9.930 -2.361 1.00 59.66 115 ALA A C 1
ATOM 879 O O . ALA A 1 115 ? 4.331 11.062 -2.266 1.00 59.66 115 ALA A O 1
ATOM 880 N N . THR A 1 116 ? 4.468 8.841 -1.928 1.00 57.09 116 THR A N 1
ATOM 881 C CA . THR A 1 116 ? 5.906 8.802 -1.730 1.00 57.09 116 THR A CA 1
ATOM 882 C C . THR A 1 116 ? 6.475 8.419 -3.086 1.00 57.09 116 THR A C 1
ATOM 884 O O . THR A 1 116 ? 6.222 7.354 -3.639 1.00 57.09 116 THR A O 1
ATOM 887 N N . SER A 1 117 ? 7.047 9.400 -3.759 1.00 55.06 117 SER A N 1
ATOM 888 C CA . SER A 1 117 ? 7.734 9.170 -5.016 1.00 55.06 117 SER A CA 1
ATOM 889 C C . SER A 1 117 ? 9.032 9.919 -4.899 1.00 55.06 117 SER A C 1
ATOM 891 O O . SER A 1 117 ? 9.013 11.122 -4.611 1.00 55.06 117 SER A O 1
ATOM 893 N N . ASP A 1 118 ? 10.125 9.245 -5.220 1.00 56.53 118 ASP A N 1
ATOM 894 C CA . ASP A 1 118 ? 11.399 9.875 -5.537 1.00 56.53 118 ASP A CA 1
ATOM 895 C C . ASP A 1 118 ? 11.284 10.573 -6.914 1.00 56.53 118 ASP A C 1
ATOM 897 O O . ASP A 1 118 ? 12.061 10.379 -7.850 1.00 56.53 118 ASP A O 1
ATOM 901 N N . PHE A 1 119 ? 10.252 11.408 -7.102 1.00 40.66 119 PHE A N 1
ATOM 902 C CA . PHE A 1 119 ? 10.208 12.340 -8.217 1.00 40.66 119 PHE A CA 1
ATOM 903 C C . PHE A 1 119 ? 11.221 13.429 -7.889 1.00 40.66 119 PHE A C 1
ATOM 905 O O . PHE A 1 119 ? 10.839 14.437 -7.312 1.00 40.66 119 PHE A O 1
ATOM 912 N N . MET A 1 120 ? 12.505 13.156 -8.146 1.00 33.69 120 MET A N 1
ATOM 913 C CA . MET A 1 120 ? 13.577 14.089 -8.528 1.00 33.69 120 MET A CA 1
ATOM 914 C C . MET A 1 120 ? 14.982 13.441 -8.395 1.00 33.69 120 MET A C 1
ATOM 916 O O . MET A 1 120 ? 15.866 14.077 -7.839 1.00 33.69 120 MET A O 1
ATOM 920 N N . LEU A 1 121 ? 15.268 12.241 -8.930 1.00 34.34 121 LEU A N 1
ATOM 921 C CA . LEU A 1 121 ? 16.669 11.832 -9.206 1.00 34.34 121 LEU A CA 1
ATOM 922 C C . LEU A 1 121 ? 16.828 10.995 -10.494 1.00 34.34 121 LEU A C 1
ATOM 924 O O . LEU A 1 121 ? 17.273 9.851 -10.482 1.00 34.34 121 LEU A O 1
ATOM 928 N N . LYS A 1 122 ? 16.552 11.611 -11.648 1.00 33.75 122 LYS A N 1
ATOM 929 C CA . LYS A 1 122 ? 17.304 11.342 -12.887 1.00 33.75 122 LYS A CA 1
ATOM 930 C C . LYS A 1 122 ? 17.657 12.683 -13.529 1.00 33.75 122 LYS A C 1
ATOM 932 O O . LYS A 1 122 ? 16.815 13.252 -14.208 1.00 33.75 122 LYS A O 1
ATOM 937 N N . GLU A 1 123 ? 18.883 13.117 -13.216 1.00 39.66 123 GLU A N 1
ATOM 938 C CA . GLU A 1 123 ? 19.684 14.249 -13.740 1.00 39.66 123 GLU A CA 1
ATOM 939 C C . GLU A 1 123 ? 18.997 15.604 -13.983 1.00 39.66 123 GLU A C 1
ATOM 941 O O . GLU A 1 123 ? 18.199 15.746 -14.935 1.00 39.66 123 GLU A O 1
#

Sequence (123 aa):
IFGVSLNIVEGKPSRILLDTDVDTDDFFALLYLLKLNRSEFKLEGVTVNANAWTNAGHAVNQIYDLLYMMGRDDIAVGVGGEGGILPNGRLDVDTNLGIRKAFLPQNLDIAALIATSDFMLKE

Foldseek 3Di:
DDDDPPPPPQDQAQEEEEEELQDPVVVVVVVVLLPDDCSHHHDAEYEHQNQPDDAQVVSQVVVVVVCVVSVNPRYYYFGAFNWDQDPVRDTDPRGGRRDDPVSQDPDDPNNDYHYPDPVPPDD

pLDDT: mean 74.7, std 16.59, range [33.69, 95.19]